Protein AF-A0A2V2DTZ4-F1 (afdb_monomer_lite)

pLDDT: mean 90.08, std 11.95, range [43.88, 98.69]

Sequence (99 aa):
MKLSYVLNELGIDGIAYSYETAIMKVRSFVEQRIPIVGGDVFLLVDDSPTSTDDSWYCEQMFHESYIDYVYRSGKVALEYINNQLVERLSNETFDRSTN

Foldseek 3Di:
DDQWDQCVVVVDRDIDGDLVNQLVVLVVCLVVLHADAKDFDFDQDPNDTDGPVDMDGADDDPPDDSNNRSVVRSVVSNVVSVVVVVVVVVVVVVVVVVD

Radius of gyration: 15.35 Å; chains: 1; bounding box: 32×30×46 Å

Structure (mmCIF, N/CA/C/O backbone):
data_AF-A0A2V2DTZ4-F1
#
_entry.id   AF-A0A2V2DTZ4-F1
#
loop_
_atom_site.group_PDB
_atom_site.id
_atom_site.type_symbol
_atom_site.label_atom_id
_atom_site.label_alt_id
_atom_site.label_comp_id
_atom_site.label_asym_id
_atom_site.label_entity_id
_atom_site.label_seq_id
_atom_site.pdbx_PDB_ins_code
_atom_site.Cartn_x
_atom_site.Cartn_y
_atom_site.Cartn_z
_atom_site.occupancy
_atom_site.B_iso_or_equiv
_atom_site.auth_seq_id
_atom_site.auth_comp_id
_atom_site.auth_asym_id
_atom_site.auth_atom_id
_atom_site.pdbx_PDB_model_num
ATOM 1 N N . MET A 1 1 ? -4.091 -7.741 17.696 1.00 67.31 1 MET A N 1
ATOM 2 C CA . MET A 1 1 ? -4.457 -6.830 16.595 1.00 67.31 1 MET A CA 1
ATOM 3 C C . MET A 1 1 ? -4.686 -7.656 15.340 1.00 67.31 1 MET A C 1
ATOM 5 O O . MET A 1 1 ? -3.893 -8.559 15.085 1.00 67.31 1 MET A O 1
ATOM 9 N N . LYS A 1 2 ? -5.792 -7.432 14.624 1.00 85.75 2 LYS A N 1
ATOM 10 C CA . LYS A 1 2 ? -6.134 -8.178 13.404 1.00 85.75 2 LYS A CA 1
ATOM 11 C C . LYS A 1 2 ? -5.283 -7.654 12.238 1.00 85.75 2 LYS A C 1
ATOM 13 O O . LYS A 1 2 ? -5.057 -6.455 12.150 1.00 85.75 2 LYS A O 1
ATOM 18 N N . LEU A 1 3 ? -4.793 -8.543 11.371 1.00 93.19 3 LEU A N 1
ATOM 19 C CA . LEU A 1 3 ? -3.919 -8.167 10.243 1.00 93.19 3 LEU A CA 1
ATOM 20 C C . LEU A 1 3 ? -4.706 -7.658 9.026 1.00 93.19 3 LEU A C 1
ATOM 22 O O . LEU A 1 3 ? -4.191 -6.886 8.219 1.00 93.19 3 LEU A O 1
ATOM 26 N N . SER A 1 4 ? -5.953 -8.105 8.886 1.00 95.12 4 SER A N 1
ATOM 27 C CA . SER A 1 4 ? -6.831 -7.736 7.781 1.00 95.12 4 SER A CA 1
ATOM 28 C C . SER A 1 4 ? -8.304 -7.873 8.151 1.00 95.12 4 SER A C 1
ATOM 30 O O . SER A 1 4 ? -8.673 -8.649 9.037 1.00 95.12 4 SER A O 1
ATOM 32 N N . TYR A 1 5 ? -9.152 -7.171 7.413 1.00 95.12 5 TYR A N 1
ATOM 33 C CA . TYR A 1 5 ? -10.599 -7.141 7.568 1.00 95.12 5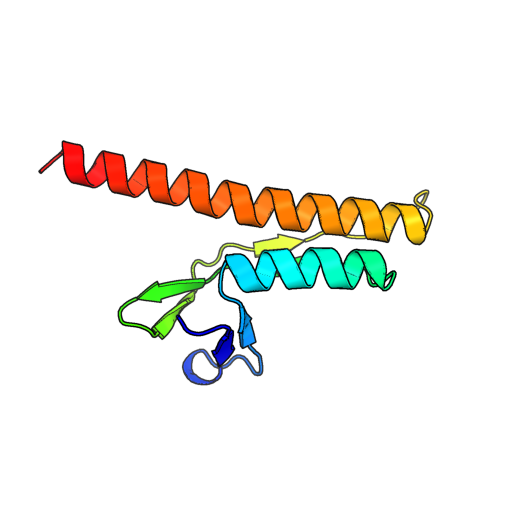 TYR A CA 1
ATOM 34 C C . TYR A 1 5 ? -11.245 -7.472 6.226 1.00 95.12 5 TYR A C 1
ATOM 36 O O . TYR A 1 5 ? -10.816 -6.956 5.200 1.00 95.12 5 TYR A O 1
ATOM 44 N N . VAL A 1 6 ? -12.241 -8.356 6.232 1.00 94.81 6 VAL A N 1
ATOM 45 C CA . VAL A 1 6 ? -13.051 -8.644 5.040 1.00 94.81 6 VAL A CA 1
ATOM 46 C C . VAL A 1 6 ? -14.016 -7.490 4.802 1.00 94.81 6 VAL A C 1
ATOM 48 O O . VAL A 1 6 ? -14.529 -6.925 5.765 1.00 94.81 6 VAL A O 1
ATOM 51 N N . LEU A 1 7 ? -14.250 -7.143 3.538 1.00 95.06 7 LEU A N 1
ATOM 52 C CA . LEU A 1 7 ? -15.080 -5.995 3.157 1.00 95.06 7 LEU A CA 1
ATOM 53 C C . LEU A 1 7 ? -16.449 -6.403 2.588 1.00 95.06 7 LEU A C 1
ATOM 55 O O . LEU A 1 7 ? -17.189 -5.559 2.090 1.00 95.06 7 LEU A O 1
ATOM 59 N N . ASN A 1 8 ? -16.817 -7.683 2.701 1.00 92.81 8 ASN A N 1
ATOM 60 C CA . ASN A 1 8 ? -18.051 -8.226 2.124 1.00 92.81 8 ASN A CA 1
ATOM 61 C C . ASN A 1 8 ? -19.314 -7.510 2.626 1.00 92.81 8 ASN A C 1
ATOM 63 O O . ASN A 1 8 ? -20.271 -7.360 1.871 1.00 92.81 8 ASN A O 1
ATOM 67 N N . GLU A 1 9 ? -19.321 -7.049 3.880 1.00 90.06 9 GLU A N 1
ATOM 68 C CA . GLU A 1 9 ? -20.444 -6.294 4.462 1.00 90.06 9 GLU A CA 1
ATOM 69 C C . GLU A 1 9 ? -20.623 -4.910 3.820 1.00 90.06 9 GLU A C 1
ATOM 71 O O . GLU A 1 9 ? -21.725 -4.368 3.824 1.00 90.06 9 GLU A O 1
ATOM 76 N N . LEU A 1 10 ? -19.569 -4.379 3.193 1.00 90.31 10 LEU A N 1
ATOM 77 C CA . LEU A 1 10 ? -19.597 -3.162 2.381 1.00 90.31 10 LEU A CA 1
ATOM 78 C C . LEU A 1 10 ? -19.896 -3.450 0.898 1.00 90.31 10 LEU A C 1
ATOM 80 O O . LEU A 1 10 ? -19.829 -2.547 0.069 1.00 90.31 10 LEU A O 1
ATOM 84 N N . GLY A 1 11 ? -20.200 -4.703 0.538 1.00 93.00 11 GLY A N 1
ATOM 85 C CA . GLY A 1 11 ? -20.426 -5.121 -0.849 1.00 93.00 11 GLY A CA 1
ATOM 86 C C . GLY A 1 11 ? -19.149 -5.245 -1.689 1.00 93.00 11 GLY A C 1
ATOM 87 O O . GLY A 1 11 ? -19.238 -5.341 -2.912 1.00 93.00 11 GLY A O 1
ATOM 88 N N . ILE A 1 12 ? -17.973 -5.252 -1.054 1.00 92.38 12 ILE A N 1
ATOM 89 C CA . ILE A 1 12 ? -16.669 -5.349 -1.717 1.00 92.38 12 ILE A CA 1
ATOM 90 C C . ILE A 1 12 ? -16.121 -6.765 -1.531 1.00 92.38 12 ILE A C 1
ATOM 92 O O . ILE A 1 12 ? -15.906 -7.210 -0.403 1.00 92.38 12 ILE A O 1
ATOM 96 N N . ASP A 1 13 ? -15.845 -7.460 -2.635 1.00 94.81 13 ASP A N 1
ATOM 97 C CA . ASP A 1 13 ? -15.122 -8.737 -2.617 1.00 94.81 13 ASP A CA 1
ATOM 98 C C . ASP A 1 13 ? -13.617 -8.476 -2.461 1.00 94.81 13 ASP A C 1
ATOM 100 O O . ASP A 1 13 ? -12.872 -8.339 -3.433 1.00 94.81 13 ASP A O 1
ATOM 104 N N . GLY A 1 14 ? -13.180 -8.296 -1.214 1.00 93.00 14 GLY A N 1
ATOM 105 C CA . GLY A 1 14 ? -11.812 -7.895 -0.915 1.00 93.00 14 GLY A CA 1
ATOM 106 C C . GLY A 1 14 ? -11.493 -7.812 0.573 1.00 93.00 14 GLY A C 1
ATOM 107 O O . GLY A 1 14 ? -12.315 -8.102 1.447 1.00 93.00 14 GLY A O 1
ATOM 108 N N . ILE A 1 15 ? -10.253 -7.412 0.856 1.00 95.44 15 ILE A N 1
ATOM 109 C CA . ILE A 1 15 ? -9.754 -7.211 2.215 1.00 95.44 15 ILE A CA 1
ATOM 110 C C . ILE A 1 15 ? -9.090 -5.844 2.362 1.00 95.44 15 ILE A C 1
ATOM 112 O O . ILE A 1 15 ? -8.354 -5.408 1.481 1.00 95.44 15 ILE A O 1
ATOM 116 N N . ALA A 1 16 ? -9.284 -5.219 3.519 1.00 95.38 16 ALA A N 1
ATOM 117 C CA . ALA A 1 16 ? -8.470 -4.103 3.981 1.00 95.38 16 ALA A CA 1
ATOM 118 C C . ALA A 1 16 ? -7.389 -4.621 4.934 1.00 95.38 16 ALA A C 1
ATOM 120 O O . ALA A 1 16 ? -7.657 -5.459 5.797 1.00 95.38 16 ALA A O 1
ATOM 121 N N . TYR A 1 17 ? -6.161 -4.133 4.795 1.00 96.00 17 TYR A N 1
ATOM 122 C CA . TYR A 1 17 ? -5.069 -4.455 5.713 1.00 96.00 17 TYR A CA 1
ATOM 123 C C . TYR A 1 17 ? -5.024 -3.460 6.873 1.00 96.00 17 TYR A C 1
ATOM 125 O O . TYR A 1 17 ? -5.334 -2.286 6.693 1.00 96.00 17 TYR A O 1
ATOM 133 N N . SER A 1 18 ? -4.592 -3.912 8.056 1.00 94.25 18 SER A N 1
ATOM 134 C CA . SER A 1 18 ? -4.219 -2.977 9.125 1.00 94.25 18 SER A CA 1
ATOM 135 C C . SER A 1 18 ? -3.085 -2.063 8.656 1.00 94.25 18 SER A C 1
ATOM 137 O O . SER A 1 18 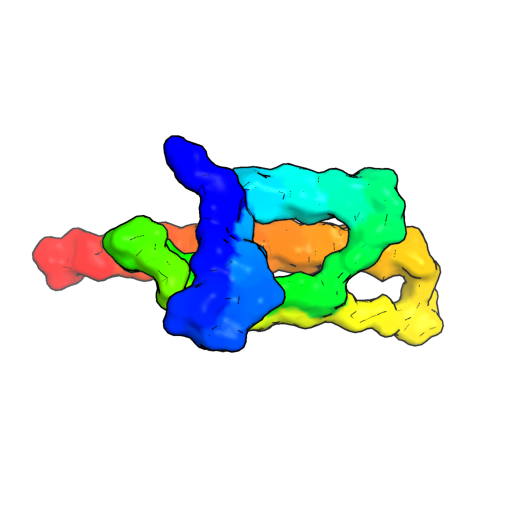? -2.328 -2.445 7.763 1.00 94.25 18 SER A O 1
ATOM 139 N N . TYR A 1 19 ? -2.914 -0.898 9.282 1.00 92.31 19 TYR A N 1
ATOM 140 C CA . TYR A 1 19 ? -1.860 0.062 8.933 1.00 92.31 19 TYR A CA 1
ATOM 141 C C . TYR A 1 19 ? -0.464 -0.585 8.811 1.00 92.31 19 TYR A C 1
ATOM 143 O O . TYR A 1 19 ? 0.196 -0.483 7.775 1.00 92.31 19 TYR A O 1
ATOM 151 N N . GLU A 1 20 ? -0.031 -1.341 9.821 1.00 93.69 20 GLU A N 1
ATOM 152 C CA . GLU A 1 20 ? 1.272 -2.015 9.830 1.00 93.69 20 GLU A CA 1
ATOM 153 C C . GLU A 1 20 ? 1.353 -3.081 8.735 1.00 93.69 20 GLU A C 1
ATOM 155 O O . GLU A 1 20 ? 2.374 -3.213 8.056 1.00 93.69 20 GLU A O 1
ATOM 160 N N . THR A 1 21 ? 0.266 -3.828 8.529 1.00 96.38 21 THR A N 1
ATOM 161 C CA . THR A 1 21 ? 0.203 -4.869 7.500 1.00 96.38 21 THR A CA 1
ATOM 162 C C . THR A 1 21 ? 0.241 -4.264 6.099 1.00 96.38 21 THR A C 1
ATOM 164 O O . THR A 1 21 ? 0.928 -4.800 5.231 1.00 96.38 21 THR A O 1
ATOM 167 N N . ALA A 1 22 ? -0.419 -3.126 5.884 1.00 96.31 22 ALA A N 1
ATOM 168 C CA . ALA A 1 22 ? -0.393 -2.385 4.632 1.00 96.31 22 ALA A CA 1
ATOM 169 C C . ALA A 1 22 ? 1.035 -1.922 4.306 1.00 96.31 22 ALA A C 1
ATOM 171 O O . ALA A 1 22 ? 1.524 -2.192 3.210 1.00 96.31 22 ALA A O 1
ATOM 172 N N . ILE A 1 23 ? 1.759 -1.348 5.275 1.00 96.62 23 ILE A N 1
ATOM 173 C CA . ILE A 1 23 ? 3.171 -0.962 5.097 1.00 96.62 23 ILE A CA 1
ATOM 174 C C . ILE A 1 23 ? 4.038 -2.170 4.719 1.00 96.62 23 ILE A C 1
ATOM 176 O O . ILE A 1 23 ? 4.851 -2.086 3.793 1.00 96.62 23 ILE A O 1
ATOM 180 N N . MET A 1 24 ? 3.874 -3.305 5.408 1.00 97.81 24 MET A N 1
ATOM 181 C CA . MET A 1 24 ? 4.619 -4.527 5.083 1.00 97.81 24 MET A CA 1
ATOM 182 C C . MET A 1 24 ? 4.294 -5.041 3.675 1.00 97.81 24 MET A C 1
ATOM 184 O O . MET A 1 24 ? 5.201 -5.439 2.943 1.00 97.81 24 MET A O 1
ATOM 188 N N . LYS A 1 25 ? 3.018 -5.014 3.276 1.00 97.81 25 LYS A N 1
ATOM 189 C CA . LYS A 1 25 ? 2.578 -5.438 1.941 1.00 97.81 25 LYS A CA 1
ATOM 190 C C . LYS A 1 25 ? 3.143 -4.548 0.848 1.00 97.81 25 LYS A C 1
ATOM 192 O O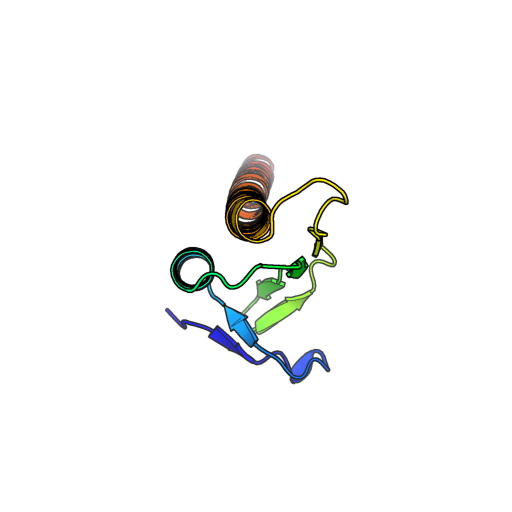 . LYS A 1 25 ? 3.675 -5.083 -0.118 1.00 97.81 25 LYS A O 1
ATOM 197 N N . VAL A 1 26 ? 3.124 -3.228 1.032 1.00 98.19 26 VAL A N 1
ATOM 198 C CA . VAL A 1 26 ? 3.717 -2.285 0.075 1.00 98.19 26 VAL A CA 1
ATOM 199 C C . VAL A 1 26 ? 5.197 -2.595 -0.151 1.00 98.19 26 VAL A C 1
ATOM 201 O O . VAL A 1 26 ? 5.625 -2.746 -1.293 1.00 98.19 26 VAL A O 1
ATOM 204 N N . ARG A 1 27 ? 5.976 -2.772 0.925 1.00 98.31 27 ARG A N 1
ATOM 205 C CA . ARG A 1 27 ? 7.402 -3.136 0.820 1.00 98.31 27 ARG A CA 1
ATOM 206 C C . ARG A 1 27 ? 7.597 -4.459 0.082 1.00 98.31 27 ARG A C 1
ATOM 208 O O . ARG A 1 27 ? 8.401 -4.533 -0.841 1.00 98.31 27 ARG A O 1
ATOM 215 N N . SER A 1 28 ? 6.806 -5.468 0.437 1.00 98.44 28 SER A N 1
ATOM 216 C CA . SER A 1 28 ? 6.863 -6.789 -0.190 1.00 98.44 28 SER A CA 1
ATOM 217 C C . SER A 1 28 ? 6.503 -6.758 -1.681 1.00 98.44 28 SER A C 1
ATOM 219 O O . SER A 1 28 ? 7.109 -7.484 -2.467 1.00 98.44 28 SER A O 1
ATOM 221 N N . PHE A 1 29 ? 5.548 -5.922 -2.099 1.00 98.38 29 PHE A N 1
ATOM 222 C CA . PHE A 1 29 ? 5.203 -5.751 -3.513 1.00 98.38 29 PHE A CA 1
ATOM 223 C C . PHE A 1 29 ? 6.334 -5.087 -4.296 1.00 98.38 29 PHE A C 1
ATOM 225 O O . PHE A 1 29 ? 6.703 -5.580 -5.362 1.00 98.38 29 PHE A O 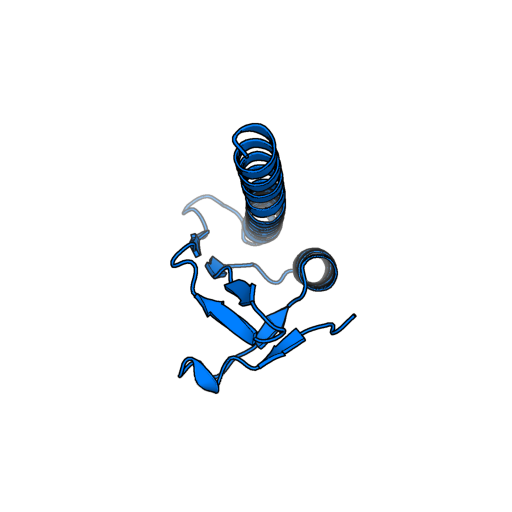1
ATOM 232 N N . VAL A 1 30 ? 6.959 -4.050 -3.731 1.00 98.31 30 VAL A N 1
ATOM 233 C CA . VAL A 1 30 ? 8.129 -3.400 -4.338 1.00 98.31 30 VAL A CA 1
ATOM 234 C C . VAL A 1 30 ? 9.289 -4.388 -4.503 1.00 98.31 30 VAL A C 1
ATOM 236 O O . VAL A 1 30 ? 9.871 -4.473 -5.584 1.00 98.31 30 VAL A O 1
ATOM 239 N N . GLU A 1 31 ? 9.591 -5.190 -3.478 1.00 98.38 31 GLU A N 1
ATOM 240 C CA . GLU A 1 31 ? 10.624 -6.239 -3.535 1.00 98.38 31 GLU A CA 1
ATOM 241 C C . GLU A 1 31 ? 10.342 -7.281 -4.630 1.00 98.38 31 GLU A C 1
ATOM 243 O O . GLU A 1 31 ? 11.256 -7.720 -5.331 1.00 98.38 31 GLU A O 1
ATOM 248 N N . GLN A 1 32 ? 9.069 -7.635 -4.821 1.00 98.50 32 GLN A N 1
ATOM 249 C CA . GLN A 1 32 ? 8.610 -8.577 -5.846 1.00 98.50 32 GLN A CA 1
ATOM 250 C C . GLN A 1 32 ? 8.432 -7.950 -7.234 1.00 98.50 32 GLN A C 1
ATOM 252 O O . GLN A 1 32 ? 8.059 -8.651 -8.174 1.00 98.50 32 GLN A O 1
ATOM 257 N N . ARG A 1 33 ? 8.723 -6.653 -7.394 1.00 98.44 33 ARG A N 1
ATOM 258 C CA . ARG A 1 33 ? 8.533 -5.903 -8.648 1.00 98.44 33 ARG A CA 1
ATOM 259 C C . ARG A 1 33 ? 7.074 -5.858 -9.115 1.00 98.44 33 ARG A C 1
ATOM 261 O O . ARG A 1 33 ? 6.798 -5.868 -10.317 1.00 98.44 33 ARG A O 1
ATOM 268 N N . ILE A 1 34 ? 6.151 -5.811 -8.161 1.00 98.38 34 ILE A N 1
ATOM 269 C CA . ILE A 1 34 ? 4.714 -5.676 -8.387 1.00 98.38 34 ILE A CA 1
ATOM 270 C C . ILE A 1 34 ? 4.342 -4.205 -8.143 1.00 98.38 34 ILE A C 1
ATOM 272 O O . ILE A 1 34 ? 4.519 -3.724 -7.021 1.00 98.38 34 ILE A O 1
ATOM 276 N N . PRO A 1 35 ? 3.865 -3.469 -9.161 1.00 98.00 35 PRO A N 1
ATOM 277 C CA . PRO A 1 35 ? 3.454 -2.085 -8.990 1.00 98.00 35 PRO A CA 1
ATOM 278 C C . PRO A 1 35 ? 2.128 -1.999 -8.236 1.00 98.00 35 PRO A C 1
ATOM 280 O O . PRO A 1 35 ? 1.298 -2.909 -8.292 1.00 98.00 35 PRO A O 1
ATOM 283 N N . ILE A 1 36 ? 1.921 -0.874 -7.556 1.00 98.31 36 ILE A N 1
ATOM 284 C CA . ILE A 1 36 ? 0.704 -0.609 -6.786 1.00 98.31 36 ILE A CA 1
ATOM 285 C C . ILE A 1 36 ? -0.083 0.491 -7.488 1.00 98.31 36 ILE A C 1
ATOM 287 O O . ILE A 1 36 ? 0.308 1.654 -7.502 1.00 98.31 36 ILE A O 1
ATOM 291 N N . VAL A 1 37 ? -1.197 0.106 -8.095 1.00 97.25 37 VAL A N 1
ATOM 292 C CA . VAL A 1 37 ? -1.973 1.002 -8.956 1.00 97.25 37 VAL A CA 1
ATOM 293 C C . VAL A 1 37 ? -2.796 2.006 -8.140 1.00 97.25 37 VAL A C 1
ATOM 295 O O . VAL A 1 37 ? -3.040 3.113 -8.601 1.00 97.25 37 VAL A O 1
ATOM 298 N N . GLY A 1 38 ? -3.189 1.656 -6.919 1.00 96.31 38 GLY A N 1
ATOM 299 C CA . GLY A 1 38 ? -3.976 2.516 -6.043 1.00 96.31 38 GLY A CA 1
ATOM 300 C C . GLY A 1 38 ? -4.417 1.787 -4.782 1.00 96.31 38 GLY A C 1
ATOM 301 O O . GLY A 1 38 ? -3.980 0.660 -4.523 1.00 96.31 38 GLY A O 1
ATOM 302 N N . GLY A 1 39 ? -5.296 2.423 -4.017 1.00 94.50 39 GLY A N 1
ATOM 303 C CA . GLY A 1 39 ? -5.948 1.805 -2.870 1.00 94.50 39 GLY A CA 1
ATOM 304 C C . GLY A 1 39 ? -6.966 2.720 -2.200 1.00 94.50 39 GLY A C 1
ATOM 305 O O . GLY A 1 39 ? -6.898 3.942 -2.338 1.00 94.50 39 GLY A O 1
ATOM 306 N N . ASP A 1 40 ? -7.864 2.094 -1.447 1.00 93.62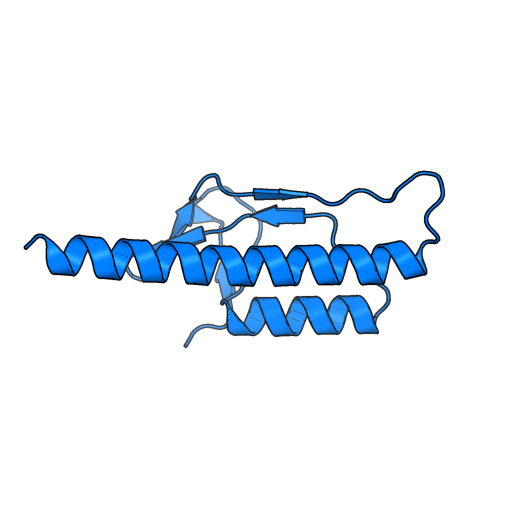 40 ASP A N 1
ATOM 307 C CA . ASP A 1 40 ? -8.904 2.745 -0.649 1.00 93.62 40 ASP A CA 1
ATOM 308 C C . ASP A 1 40 ? -8.542 2.712 0.839 1.00 93.62 40 ASP A C 1
ATOM 310 O O . ASP A 1 40 ? -7.881 1.779 1.318 1.00 93.62 40 ASP A O 1
ATOM 314 N N . VAL A 1 41 ? -8.988 3.725 1.579 1.00 91.31 41 VAL A N 1
ATOM 315 C CA . VAL A 1 41 ? -8.815 3.806 3.030 1.00 91.31 41 VAL A CA 1
ATOM 316 C C . VAL A 1 41 ? -10.146 3.546 3.722 1.00 91.31 41 VAL A C 1
ATOM 318 O O . VAL A 1 41 ? -11.205 4.002 3.305 1.00 91.31 41 VAL A O 1
ATOM 321 N N . PHE A 1 42 ? -10.075 2.784 4.810 1.00 91.88 42 PHE A N 1
ATOM 322 C CA . PHE A 1 42 ? -11.222 2.478 5.651 1.00 91.88 42 PHE A CA 1
ATOM 323 C C . PHE A 1 42 ? -10.928 2.926 7.076 1.00 91.88 42 PHE A C 1
ATOM 325 O O . PHE A 1 42 ? -9.822 2.724 7.587 1.00 91.88 42 PHE A O 1
ATOM 332 N N . LEU A 1 43 ? -11.929 3.507 7.730 1.00 89.69 43 LEU A N 1
ATOM 333 C CA . LEU A 1 43 ? -11.890 3.772 9.158 1.00 89.69 43 LEU A CA 1
ATOM 334 C C . LEU A 1 43 ? -12.356 2.520 9.892 1.00 89.69 43 LEU A C 1
ATOM 336 O O . LEU A 1 43 ? -13.341 1.897 9.500 1.00 89.69 43 LEU A O 1
ATOM 340 N N . LEU A 1 44 ? -11.670 2.155 10.968 1.00 89.31 44 LEU A N 1
ATOM 341 C CA . LEU A 1 44 ? -12.131 1.080 11.830 1.00 89.31 44 LEU A CA 1
ATOM 342 C C . LEU A 1 44 ? -13.036 1.663 12.920 1.00 89.31 44 LEU A C 1
ATOM 344 O O . LEU A 1 44 ? -12.549 2.358 13.808 1.00 89.31 44 LEU A O 1
ATOM 348 N N . VAL A 1 45 ? -14.336 1.375 12.850 1.00 88.69 45 VAL A N 1
ATOM 349 C CA . VAL A 1 45 ? -15.339 1.776 13.850 1.00 88.69 45 VAL A CA 1
ATOM 350 C C . VAL A 1 45 ? -15.907 0.507 14.465 1.00 88.69 45 VAL A C 1
ATOM 352 O O . VAL A 1 45 ? -16.414 -0.340 13.737 1.00 88.69 45 VAL A O 1
ATOM 355 N N . ASP A 1 46 ? -15.772 0.340 15.782 1.00 87.75 46 ASP A N 1
ATOM 356 C CA . ASP A 1 46 ? -16.236 -0.857 16.501 1.00 87.75 46 ASP A CA 1
ATOM 357 C C . ASP A 1 46 ? -15.798 -2.176 15.822 1.00 87.75 46 ASP A C 1
ATOM 359 O O . ASP A 1 46 ? -16.598 -3.070 15.550 1.00 87.75 46 ASP A O 1
ATOM 363 N N . ASP A 1 47 ? -14.504 -2.269 15.485 1.00 85.75 47 ASP A N 1
ATOM 364 C CA . ASP A 1 47 ? -13.874 -3.397 14.770 1.00 85.75 47 ASP A CA 1
ATOM 365 C C . ASP A 1 47 ? -14.412 -3.694 13.353 1.00 85.75 47 ASP A C 1
ATOM 367 O O . ASP A 1 47 ? -14.019 -4.690 12.730 1.00 85.75 47 ASP A O 1
ATOM 371 N N . SER A 1 48 ? -15.229 -2.796 12.800 1.00 88.62 48 SER A N 1
ATOM 372 C CA . SER A 1 48 ? -15.829 -2.915 11.471 1.00 88.62 48 SER A CA 1
ATOM 373 C C . SER A 1 48 ? -15.281 -1.841 10.519 1.00 88.62 48 SER A C 1
ATOM 375 O O . SER A 1 48 ? -15.275 -0.653 10.862 1.00 88.62 48 SER A O 1
ATOM 377 N N . PRO A 1 49 ? -14.782 -2.214 9.324 1.00 93.00 49 PRO A N 1
ATOM 378 C CA . PRO A 1 49 ? -14.363 -1.240 8.322 1.00 93.00 49 PRO A CA 1
ATOM 379 C C . PRO A 1 49 ? -15.543 -0.386 7.860 1.00 93.00 49 PRO A C 1
ATOM 381 O O . PRO A 1 49 ? -16.592 -0.907 7.495 1.00 93.00 49 PRO A O 1
ATOM 384 N N . THR A 1 50 ? -15.342 0.923 7.829 1.00 91.81 50 THR A N 1
ATOM 385 C CA . THR A 1 50 ? -16.270 1.915 7.284 1.00 91.81 50 THR A CA 1
ATOM 386 C C . THR A 1 50 ? -15.563 2.672 6.164 1.00 91.81 50 THR A C 1
ATOM 388 O O . THR A 1 50 ? -14.401 3.049 6.330 1.00 91.81 50 THR A O 1
ATOM 391 N N . SER A 1 51 ? -16.234 2.875 5.023 1.00 88.56 51 SER A N 1
ATOM 392 C CA . SER A 1 51 ? -15.678 3.671 3.913 1.00 88.56 51 SER A CA 1
ATOM 393 C C . SER A 1 51 ? -15.348 5.083 4.387 1.00 88.56 51 SER A C 1
ATOM 395 O O . SER A 1 51 ? -16.129 5.676 5.133 1.00 88.56 51 SER A O 1
ATOM 397 N N . THR A 1 52 ? -14.216 5.627 3.946 1.00 88.25 52 THR A N 1
ATOM 398 C CA . THR A 1 52 ? -13.905 7.053 4.127 1.00 88.25 52 THR A CA 1
ATOM 399 C C . THR A 1 52 ? -14.050 7.850 2.839 1.00 88.25 52 THR A C 1
ATOM 401 O O . THR A 1 52 ? -13.865 9.060 2.860 1.00 88.25 52 THR A O 1
ATOM 404 N N . ASP A 1 53 ? -14.364 7.177 1.726 1.00 85.50 53 ASP A N 1
ATOM 405 C CA . ASP A 1 53 ? -14.350 7.721 0.363 1.00 85.50 53 ASP A CA 1
ATOM 406 C C . ASP A 1 53 ? -12.989 8.337 -0.043 1.00 85.50 53 ASP A C 1
ATOM 408 O O . ASP A 1 53 ? -12.866 8.973 -1.093 1.00 85.50 53 ASP A O 1
ATOM 412 N N . ASP A 1 54 ? -11.943 8.092 0.756 1.00 88.88 54 ASP A N 1
ATOM 413 C CA . ASP A 1 54 ? -10.565 8.464 0.465 1.00 88.88 54 ASP A CA 1
ATOM 414 C C . ASP A 1 54 ? -9.904 7.352 -0.349 1.00 88.88 54 ASP A C 1
ATOM 416 O O . ASP A 1 54 ? -9.822 6.191 0.071 1.00 88.88 54 ASP A O 1
ATOM 420 N N . SER A 1 55 ? -9.377 7.723 -1.508 1.00 93.38 55 SER A N 1
ATOM 421 C CA . SER A 1 55 ? -8.632 6.821 -2.374 1.00 93.38 55 SER A CA 1
ATOM 422 C C . SER A 1 55 ? -7.460 7.538 -3.027 1.00 93.38 55 SER A C 1
ATOM 424 O O . SER A 1 55 ? -7.400 8.770 -3.119 1.00 93.38 55 SER A O 1
ATOM 426 N N . TRP A 1 56 ? -6.499 6.749 -3.489 1.00 95.12 56 TRP A N 1
ATOM 427 C CA . TRP A 1 56 ? -5.375 7.234 -4.273 1.00 95.12 56 TRP A CA 1
ATOM 428 C C . TRP A 1 56 ? -5.098 6.308 -5.442 1.00 95.12 56 TRP A C 1
ATOM 430 O O . TRP A 1 56 ? -5.474 5.135 -5.454 1.00 95.12 56 TRP A O 1
ATOM 440 N N . TYR A 1 57 ? -4.399 6.854 -6.429 1.00 96.69 57 TYR A N 1
ATOM 441 C CA . TYR A 1 57 ? -4.116 6.154 -7.664 1.00 96.69 57 TYR A CA 1
ATOM 442 C C . TYR A 1 57 ? -2.772 6.596 -8.246 1.00 96.69 57 TYR A C 1
ATOM 444 O O . TYR A 1 57 ? -2.319 7.724 -8.041 1.00 96.69 57 TYR A O 1
ATOM 452 N N . CYS A 1 58 ? -2.103 5.681 -8.937 1.00 97.38 58 CYS A N 1
ATOM 453 C CA . CYS A 1 58 ? -0.761 5.848 -9.461 1.00 97.38 58 CYS A CA 1
ATOM 454 C C . CYS A 1 58 ? -0.609 5.065 -10.768 1.00 97.38 58 CYS A C 1
ATOM 456 O O . CYS A 1 58 ? -0.341 3.862 -10.766 1.00 97.38 58 CYS A O 1
ATOM 458 N N . GLU A 1 59 ? -0.735 5.757 -11.897 1.00 97.19 59 GLU A N 1
ATOM 459 C CA . GLU A 1 59 ? -0.504 5.177 -13.22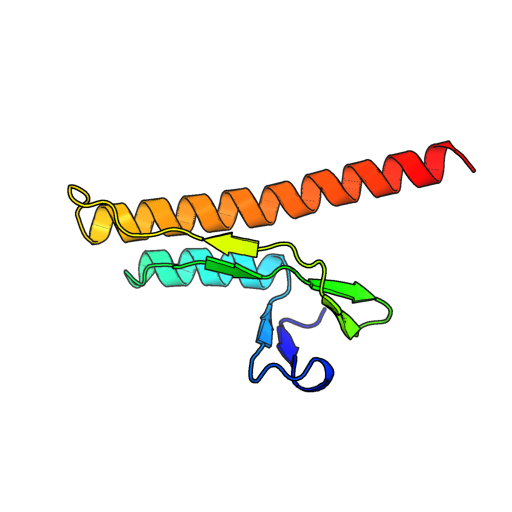6 1.00 97.19 59 GLU A CA 1
ATOM 460 C C . GLU A 1 59 ? 0.963 5.208 -13.608 1.00 97.19 59 GLU A C 1
ATOM 462 O O . GLU A 1 59 ? 1.687 6.121 -13.211 1.00 97.19 59 GLU A O 1
ATOM 467 N N . GLN A 1 60 ? 1.383 4.256 -14.441 1.00 97.31 60 GLN A N 1
ATOM 468 C CA . GLN A 1 60 ? 2.686 4.310 -15.093 1.00 97.31 60 GLN A CA 1
ATOM 469 C C . GLN A 1 60 ? 2.749 5.501 -16.056 1.00 97.31 60 GLN A C 1
ATOM 471 O O . GLN A 1 60 ? 1.872 5.677 -16.902 1.00 97.31 60 GLN A O 1
ATOM 476 N N . MET A 1 61 ? 3.813 6.300 -15.970 1.00 96.88 61 MET A N 1
ATOM 477 C CA . MET A 1 61 ? 4.008 7.416 -16.899 1.00 96.88 61 MET A CA 1
ATOM 478 C C . MET A 1 61 ? 4.575 6.929 -18.240 1.00 96.88 61 MET A C 1
ATOM 480 O O . MET A 1 61 ? 5.353 5.980 -18.292 1.00 96.88 61 MET A O 1
ATOM 484 N N . PHE A 1 62 ? 4.259 7.629 -19.336 1.00 94.25 62 PHE A N 1
ATOM 485 C CA . PHE A 1 62 ? 4.649 7.229 -20.700 1.00 94.25 62 PHE A CA 1
ATOM 486 C C . PHE A 1 62 ? 6.165 7.017 -20.902 1.00 94.25 62 PHE A C 1
ATOM 488 O O . PHE A 1 62 ? 6.573 6.185 -21.708 1.00 94.25 62 PHE A O 1
ATOM 495 N N . HIS A 1 63 ? 7.007 7.744 -20.163 1.00 95.31 63 HIS A N 1
ATOM 496 C CA . HIS A 1 63 ? 8.472 7.648 -20.240 1.00 95.31 63 HIS A CA 1
ATOM 497 C C . HIS A 1 63 ? 9.112 6.948 -19.033 1.00 95.31 63 HIS A C 1
ATOM 499 O O . HIS A 1 63 ? 10.331 6.978 -18.878 1.00 95.31 63 HIS A O 1
ATOM 505 N N . GLU A 1 64 ? 8.308 6.341 -18.165 1.00 97.50 64 GLU A N 1
ATOM 506 C CA . GLU A 1 64 ? 8.780 5.675 -16.959 1.00 97.50 64 GLU A CA 1
ATOM 507 C C . GLU A 1 64 ? 9.044 4.195 -17.232 1.00 97.50 64 GLU A C 1
ATOM 509 O O . GLU A 1 64 ? 8.201 3.478 -17.784 1.00 97.50 64 GLU A O 1
ATOM 514 N N . SER A 1 65 ? 10.225 3.717 -16.830 1.00 98.12 65 SER A N 1
ATOM 515 C CA . SER A 1 65 ? 10.509 2.289 -16.897 1.00 98.12 65 SER A CA 1
ATOM 516 C C . SER A 1 65 ? 9.599 1.528 -15.931 1.00 98.12 65 SER A C 1
ATOM 518 O O . SER A 1 65 ? 9.201 2.044 -14.890 1.00 98.12 65 SER A O 1
ATOM 520 N N . TYR A 1 66 ? 9.298 0.265 -16.229 1.00 98.12 66 TYR A N 1
ATOM 521 C CA . TYR A 1 66 ? 8.467 -0.551 -15.336 1.00 98.12 66 TYR A CA 1
ATOM 522 C C . TYR A 1 66 ? 9.028 -0.613 -13.902 1.00 98.12 66 TYR A C 1
ATOM 524 O O . TYR A 1 66 ? 8.277 -0.592 -12.933 1.00 98.12 66 TYR A O 1
ATOM 532 N N . ILE A 1 67 ? 10.355 -0.656 -13.756 1.00 98.31 67 ILE A N 1
ATOM 533 C CA . ILE A 1 67 ? 11.007 -0.710 -12.444 1.00 98.31 67 ILE A CA 1
ATOM 534 C C . ILE A 1 67 ? 10.900 0.630 -11.711 1.00 98.31 67 ILE A C 1
ATOM 536 O O . ILE A 1 67 ? 10.613 0.638 -10.515 1.00 98.31 67 ILE A O 1
ATOM 540 N N . ASP A 1 68 ? 11.056 1.752 -12.414 1.00 98.44 68 ASP A N 1
ATOM 541 C CA . ASP A 1 68 ? 10.836 3.073 -11.816 1.00 98.44 68 ASP A CA 1
ATOM 542 C C . ASP A 1 68 ? 9.379 3.228 -11.365 1.00 98.44 68 ASP A C 1
ATOM 544 O O . ASP A 1 68 ? 9.131 3.704 -10.257 1.00 98.44 68 ASP A O 1
ATOM 548 N N . TYR A 1 69 ? 8.429 2.707 -12.151 1.00 98.56 69 TYR A N 1
ATOM 549 C CA . TYR A 1 69 ? 7.014 2.684 -11.787 1.00 98.56 69 TYR A CA 1
ATOM 550 C C . TYR A 1 69 ? 6.743 1.863 -10.526 1.00 98.56 69 TYR A C 1
ATOM 552 O O . TYR A 1 69 ? 6.025 2.324 -9.638 1.00 98.56 69 TYR A O 1
ATOM 560 N N . VAL A 1 70 ? 7.347 0.680 -10.388 1.00 98.69 70 VAL A N 1
ATOM 561 C CA . VAL A 1 70 ? 7.267 -0.120 -9.152 1.00 98.69 70 VAL A CA 1
ATOM 562 C C . VAL A 1 70 ? 7.749 0.697 -7.949 1.00 98.69 70 VAL A C 1
ATOM 564 O O . VAL A 1 70 ? 7.057 0.768 -6.933 1.00 98.69 70 VAL A O 1
ATOM 567 N N . TYR A 1 71 ? 8.913 1.343 -8.048 1.00 98.50 71 TYR A N 1
ATOM 568 C CA . TYR A 1 71 ? 9.454 2.117 -6.930 1.00 98.50 71 TYR A CA 1
ATOM 569 C C . TYR A 1 71 ? 8.613 3.356 -6.614 1.00 98.50 71 TYR A C 1
ATOM 571 O O . TYR A 1 71 ? 8.330 3.625 -5.443 1.00 98.50 71 TYR A O 1
ATOM 579 N N . ARG A 1 72 ? 8.177 4.098 -7.637 1.00 98.50 72 ARG A N 1
ATOM 580 C CA . ARG A 1 72 ? 7.357 5.298 -7.459 1.00 98.50 72 ARG A CA 1
ATOM 581 C C . ARG A 1 72 ? 5.983 4.955 -6.900 1.00 98.50 72 ARG A C 1
ATOM 583 O O . ARG A 1 72 ? 5.549 5.615 -5.962 1.00 98.50 72 ARG A O 1
ATOM 590 N N . SER A 1 73 ? 5.320 3.921 -7.414 1.00 98.62 73 SER A N 1
ATOM 591 C CA . SER A 1 73 ? 4.024 3.478 -6.889 1.00 98.62 73 SER A CA 1
ATOM 592 C C . SER A 1 73 ? 4.104 3.013 -5.439 1.00 98.62 73 SER A C 1
ATOM 594 O O . SER A 1 73 ? 3.260 3.400 -4.634 1.00 98.62 73 SER A O 1
ATOM 596 N N . GLY A 1 74 ? 5.156 2.280 -5.064 1.00 98.50 74 GLY A N 1
ATOM 597 C CA . GLY A 1 74 ? 5.410 1.939 -3.665 1.00 98.50 74 GLY A CA 1
ATOM 598 C C . GLY A 1 74 ? 5.612 3.169 -2.776 1.00 98.50 74 GLY A C 1
ATOM 599 O O . GLY A 1 74 ? 5.069 3.231 -1.674 1.00 98.50 74 GLY A O 1
ATOM 600 N N . LYS A 1 75 ? 6.351 4.176 -3.259 1.00 98.19 75 LYS A N 1
ATOM 601 C CA . LYS A 1 75 ? 6.549 5.441 -2.538 1.00 98.19 75 LYS A CA 1
ATOM 602 C C . LYS A 1 75 ? 5.231 6.196 -2.340 1.00 98.19 75 LYS A C 1
ATOM 604 O O . LYS A 1 75 ? 4.939 6.573 -1.210 1.00 98.19 75 LYS A O 1
ATOM 609 N N . VAL A 1 76 ? 4.433 6.353 -3.398 1.00 98.06 76 VAL A N 1
ATOM 610 C CA . VAL A 1 76 ? 3.113 7.005 -3.337 1.00 98.06 76 VAL A CA 1
ATOM 611 C C . VAL A 1 76 ? 2.201 6.284 -2.343 1.00 98.06 76 VAL A C 1
ATOM 613 O O . VAL A 1 76 ? 1.588 6.936 -1.503 1.00 98.06 76 VAL A O 1
ATOM 616 N N . ALA A 1 77 ? 2.171 4.947 -2.370 1.00 97.81 77 ALA A N 1
ATOM 617 C CA . ALA A 1 77 ? 1.384 4.155 -1.429 1.00 97.81 77 ALA A CA 1
ATOM 618 C C . ALA A 1 77 ? 1.782 4.424 0.032 1.00 97.81 77 ALA A C 1
ATOM 620 O O . ALA A 1 77 ? 0.922 4.667 0.876 1.00 97.81 77 ALA A O 1
ATOM 621 N N . LEU A 1 78 ? 3.087 4.403 0.341 1.00 97.38 78 LEU A N 1
ATOM 622 C CA . LEU A 1 78 ? 3.582 4.672 1.696 1.00 97.38 78 LEU A CA 1
ATOM 623 C C . LEU A 1 78 ? 3.288 6.106 2.141 1.00 97.38 78 LEU A C 1
ATOM 625 O O . LEU A 1 78 ? 2.877 6.309 3.279 1.00 97.38 78 LEU A O 1
ATOM 629 N N . GLU A 1 79 ? 3.509 7.093 1.273 1.00 96.12 79 GLU A N 1
ATOM 630 C CA . GLU A 1 79 ? 3.212 8.498 1.571 1.00 96.12 79 GLU A CA 1
ATOM 631 C C . GLU A 1 79 ? 1.729 8.681 1.888 1.00 96.12 79 GLU A C 1
ATOM 633 O O . GLU A 1 79 ? 1.398 9.273 2.913 1.00 96.12 79 GLU A O 1
ATOM 638 N N . TYR A 1 80 ? 0.843 8.102 1.078 1.00 95.12 80 TYR A N 1
ATOM 639 C CA . TYR A 1 80 ? -0.592 8.205 1.303 1.00 95.12 80 TYR A CA 1
ATOM 640 C C . TYR A 1 80 ? -1.019 7.543 2.620 1.00 95.12 80 TYR A C 1
ATOM 642 O O . TYR A 1 80 ? -1.663 8.186 3.446 1.00 95.12 80 TYR A O 1
ATOM 650 N N . ILE A 1 81 ? -0.595 6.297 2.870 1.00 93.50 81 ILE A N 1
ATOM 651 C CA . ILE A 1 81 ? -0.893 5.572 4.119 1.00 93.50 81 ILE A CA 1
ATOM 652 C C . ILE A 1 81 ? -0.431 6.371 5.350 1.00 93.50 81 ILE A C 1
ATOM 654 O O . ILE A 1 81 ? -1.163 6.479 6.334 1.00 93.50 81 ILE A O 1
ATOM 658 N N . ASN A 1 82 ? 0.769 6.958 5.299 1.00 92.50 82 ASN A N 1
ATOM 659 C CA . ASN A 1 82 ? 1.314 7.736 6.412 1.00 92.50 82 ASN A CA 1
ATOM 660 C C . ASN A 1 82 ? 0.587 9.077 6.603 1.00 92.50 82 ASN A C 1
ATOM 662 O O . ASN A 1 82 ? 0.320 9.464 7.739 1.00 92.50 82 ASN A O 1
ATOM 666 N N . ASN A 1 83 ? 0.239 9.779 5.521 1.00 90.31 83 ASN A N 1
ATOM 667 C CA . ASN A 1 83 ? -0.472 11.058 5.604 1.00 90.31 83 ASN A CA 1
ATOM 668 C C . ASN A 1 83 ? -1.864 10.881 6.218 1.00 90.31 83 ASN A C 1
ATOM 670 O O . ASN A 1 83 ? -2.252 11.648 7.093 1.00 90.31 83 ASN A O 1
ATOM 674 N N . GLN A 1 84 ? -2.566 9.810 5.844 1.00 85.25 84 GLN A N 1
ATOM 675 C CA . GLN A 1 84 ? -3.886 9.477 6.381 1.00 85.25 84 GLN A CA 1
ATOM 676 C C . GLN A 1 84 ? -3.856 9.204 7.894 1.00 85.25 84 GLN A C 1
ATOM 678 O O . GLN A 1 84 ? -4.824 9.523 8.591 1.00 85.25 84 GLN A O 1
ATOM 683 N N . LEU A 1 85 ? -2.749 8.657 8.417 1.00 81.69 85 LEU A N 1
ATOM 684 C CA . LEU A 1 85 ? -2.522 8.515 9.858 1.00 81.69 85 LEU A CA 1
ATOM 685 C C . LEU A 1 85 ? -2.295 9.880 10.525 1.00 81.69 85 LEU A C 1
ATOM 687 O O . LEU A 1 85 ? -2.910 10.172 11.548 1.00 81.69 85 LEU A O 1
ATOM 691 N N . VAL A 1 86 ? -1.431 10.722 9.953 1.00 80.25 86 VAL A N 1
ATOM 692 C CA . VAL A 1 86 ? -1.102 12.046 10.512 1.00 80.25 86 VAL A CA 1
ATOM 693 C C . VAL A 1 86 ? -2.327 12.962 10.558 1.00 80.25 86 VAL A C 1
ATOM 695 O O . VAL A 1 86 ? -2.575 13.598 11.585 1.00 80.25 86 VAL A O 1
ATOM 698 N N . GLU A 1 87 ? -3.107 13.015 9.480 1.00 80.62 87 GLU A N 1
ATOM 699 C CA . GLU A 1 87 ? -4.330 13.820 9.396 1.00 80.62 87 GLU A CA 1
ATOM 700 C C . GLU A 1 87 ? -5.344 13.397 10.464 1.00 80.62 87 GLU A C 1
ATOM 702 O O . GLU A 1 87 ? -5.877 14.239 11.187 1.00 80.62 87 GLU A O 1
ATOM 707 N N . ARG A 1 88 ? -5.547 12.087 10.647 1.00 77.38 88 ARG A N 1
ATOM 708 C CA . ARG A 1 88 ? -6.493 11.563 11.645 1.00 77.38 88 ARG A CA 1
ATOM 709 C C . ARG A 1 88 ? -6.035 11.807 13.080 1.00 77.38 88 ARG A C 1
ATOM 711 O O . ARG A 1 88 ? -6.834 12.265 13.889 1.00 77.38 88 ARG A O 1
ATOM 718 N N . LEU A 1 89 ? -4.750 11.610 13.384 1.00 75.38 89 LEU A N 1
ATOM 719 C CA . LEU A 1 89 ? -4.197 11.948 14.703 1.00 75.38 89 LEU A CA 1
ATOM 720 C C . LEU A 1 89 ? -4.322 13.448 15.016 1.00 75.38 89 LEU A C 1
ATOM 722 O O . LEU A 1 89 ? -4.557 13.830 16.165 1.00 75.38 89 LEU A O 1
ATOM 726 N N . SER A 1 90 ? -4.185 14.301 14.000 1.00 75.19 90 SER A N 1
ATOM 727 C CA . SER A 1 90 ? -4.340 15.751 14.152 1.00 75.19 90 SER A CA 1
ATOM 728 C C . SER A 1 90 ? -5.796 16.126 14.448 1.00 75.19 90 SER A C 1
ATOM 730 O O . SER A 1 90 ? -6.049 16.906 15.366 1.00 75.19 90 SER A O 1
ATOM 732 N N . ASN A 1 91 ? -6.750 15.514 13.741 1.00 70.62 91 ASN A N 1
ATOM 733 C CA . ASN A 1 91 ? -8.183 15.756 13.931 1.00 70.62 91 ASN A CA 1
ATOM 734 C C . ASN A 1 91 ? -8.687 15.245 15.292 1.00 70.62 91 ASN A C 1
ATOM 736 O O . ASN A 1 91 ? -9.409 15.960 15.982 1.00 70.62 91 ASN A O 1
ATOM 740 N N . GLU A 1 92 ? -8.239 14.067 15.741 1.00 64.88 92 GLU A N 1
ATOM 741 C CA . GLU A 1 92 ? -8.579 13.545 17.075 1.00 64.88 92 GLU A CA 1
ATOM 742 C C . GLU A 1 92 ? -8.031 14.417 18.212 1.00 64.88 92 GLU A C 1
ATOM 744 O O . GLU A 1 92 ? -8.667 14.571 19.258 1.00 64.88 92 GLU A O 1
ATOM 749 N N . THR A 1 93 ? -6.838 14.991 18.029 1.00 64.56 93 THR A N 1
ATOM 750 C CA . THR A 1 93 ? -6.241 15.897 19.021 1.00 64.56 93 THR A CA 1
ATOM 751 C C . THR A 1 93 ? -7.020 17.210 19.102 1.00 64.56 93 THR A C 1
ATOM 753 O O . THR A 1 93 ? -7.197 17.751 20.194 1.00 64.56 93 THR A O 1
ATOM 756 N N . PHE A 1 94 ? -7.524 17.699 17.965 1.00 54.81 94 PHE A N 1
ATOM 757 C CA . PHE A 1 94 ? -8.349 18.901 17.909 1.00 54.81 94 PHE A CA 1
ATOM 758 C C . PHE A 1 94 ? -9.703 18.694 18.606 1.00 54.81 94 PHE A C 1
ATOM 760 O O . PHE A 1 94 ? -10.036 19.473 19.498 1.00 54.81 94 PHE A O 1
ATOM 767 N N . ASP A 1 95 ? -10.411 17.596 18.323 1.00 56.69 95 ASP A N 1
ATOM 768 C CA . ASP A 1 95 ? -11.712 17.279 18.946 1.00 56.69 95 ASP A CA 1
ATOM 769 C C . ASP A 1 95 ? -11.635 17.097 20.472 1.00 56.69 95 ASP A C 1
ATOM 771 O O . ASP A 1 95 ? -12.575 17.424 21.201 1.00 56.69 95 ASP A O 1
ATOM 775 N N . ARG A 1 96 ? -10.501 16.606 20.991 1.00 58.56 96 ARG A N 1
ATOM 776 C CA . ARG A 1 96 ? -10.260 16.496 22.443 1.00 58.56 96 ARG A CA 1
ATOM 777 C C . ARG A 1 96 ? -9.872 17.817 23.109 1.00 58.56 96 ARG A C 1
ATOM 779 O O . ARG A 1 96 ? -9.883 17.884 24.332 1.00 58.56 96 ARG A O 1
ATOM 786 N N . SER A 1 97 ? -9.498 18.839 22.340 1.00 55.97 97 SER A N 1
ATOM 787 C CA . SER A 1 97 ? -9.124 20.164 22.860 1.00 55.97 97 SER A CA 1
ATOM 788 C C . SER A 1 97 ? -10.301 21.142 22.952 1.00 55.97 97 SER A C 1
ATOM 790 O O . SER A 1 97 ? -10.185 22.187 23.590 1.00 55.97 97 SER A O 1
ATOM 792 N N . THR A 1 98 ? -11.433 20.796 22.336 1.00 50.94 98 THR A N 1
ATOM 793 C CA . THR A 1 98 ? -12.661 21.603 22.287 1.00 50.94 98 THR A CA 1
ATOM 794 C C . THR A 1 98 ? -13.802 21.074 23.165 1.00 50.94 98 THR A C 1
ATOM 796 O O . THR A 1 98 ? -14.889 21.647 23.120 1.00 50.94 98 THR A O 1
ATOM 799 N N . ASN A 1 99 ? -13.564 20.026 23.966 1.00 43.88 99 ASN A N 1
ATOM 800 C CA . ASN A 1 99 ? -14.512 19.470 24.944 1.00 43.88 99 ASN A CA 1
ATOM 801 C C . ASN A 1 99 ? -14.029 19.659 26.385 1.00 43.88 99 ASN A C 1
ATOM 803 O O . ASN A 1 99 ? -12.848 19.344 26.654 1.00 43.88 99 ASN A O 1
#

Secondary structure (DSSP, 8-state):
--SEEE-GGGT-SSEEEPHHHHHHHHHHHHHTT----EEEEEEEETTEEEEEEEEEE-PPPTT--HHHHHHHHHHHHHHHHHHHHHHHHHHHHHHHH--